Protein AF-A0A0D2GQN6-F1 (afdb_monomer)

Radius of gyration: 30.32 Å; Cα contacts (8 Å, |Δi|>4): 98; chains: 1; bounding box: 57×107×71 Å

Structure (mmCIF, N/CA/C/O backbone):
data_AF-A0A0D2GQN6-F1
#
_entry.id   AF-A0A0D2GQN6-F1
#
loop_
_atom_site.group_PDB
_atom_site.id
_atom_site.type_symbol
_atom_site.label_atom_id
_atom_site.label_alt_id
_atom_site.label_comp_id
_atom_site.label_asym_id
_atom_site.label_entity_id
_atom_site.label_seq_id
_atom_site.pdbx_PDB_ins_code
_atom_site.Cartn_x
_atom_site.Cartn_y
_atom_site.Cartn_z
_atom_site.occupancy
_atom_site.B_iso_or_equiv
_atom_site.auth_seq_id
_atom_site.auth_comp_id
_atom_site.auth_asym_id
_atom_site.auth_atom_id
_atom_site.pdbx_PDB_model_num
ATOM 1 N N . MET A 1 1 ? 5.259 60.764 20.064 1.00 49.88 1 MET A N 1
ATOM 2 C CA . MET A 1 1 ? 5.603 60.446 18.661 1.00 49.88 1 MET A CA 1
ATOM 3 C C . MET A 1 1 ? 4.742 59.267 18.244 1.00 49.88 1 MET A C 1
ATOM 5 O O . MET A 1 1 ? 4.918 58.195 18.803 1.00 49.88 1 MET A O 1
ATOM 9 N N . ALA A 1 2 ? 3.743 59.488 17.388 1.00 44.03 2 ALA A N 1
ATOM 10 C CA . ALA A 1 2 ? 2.860 58.433 16.889 1.00 44.03 2 ALA A CA 1
ATOM 11 C C . ALA A 1 2 ? 3.443 57.873 15.585 1.00 44.03 2 ALA A C 1
ATOM 13 O O . ALA A 1 2 ? 3.840 58.647 14.716 1.00 44.03 2 ALA A O 1
ATOM 14 N N . ILE A 1 3 ? 3.536 56.549 15.473 1.00 51.31 3 ILE A N 1
ATOM 15 C CA . ILE A 1 3 ? 4.090 55.861 14.305 1.00 51.31 3 ILE A CA 1
ATOM 16 C C . ILE A 1 3 ? 2.899 55.400 13.459 1.00 51.31 3 ILE A C 1
ATOM 18 O O . ILE A 1 3 ? 2.151 54.517 13.871 1.00 51.31 3 ILE A O 1
ATOM 22 N N . THR A 1 4 ? 2.696 56.031 12.304 1.00 55.28 4 THR A N 1
ATOM 23 C CA . THR A 1 4 ? 1.729 55.587 11.290 1.00 55.28 4 THR A CA 1
ATOM 24 C C . THR A 1 4 ? 2.338 54.410 10.531 1.00 55.28 4 THR A C 1
ATOM 26 O O . THR A 1 4 ? 3.401 54.551 9.931 1.00 55.28 4 THR A O 1
ATOM 29 N N . LEU A 1 5 ? 1.680 53.249 10.559 1.00 51.50 5 LEU A N 1
ATOM 30 C CA . LEU A 1 5 ? 2.021 52.103 9.713 1.00 51.50 5 LEU A CA 1
ATOM 31 C C . LEU A 1 5 ? 1.107 52.114 8.484 1.00 51.50 5 LEU A C 1
ATOM 33 O O . LEU A 1 5 ? -0.099 51.913 8.597 1.00 51.50 5 LEU A O 1
ATOM 37 N N . GLN A 1 6 ? 1.694 52.367 7.316 1.00 64.94 6 GLN A N 1
ATOM 38 C CA . GLN A 1 6 ? 1.020 52.297 6.021 1.00 64.94 6 GLN A CA 1
ATOM 39 C C . GLN A 1 6 ? 0.976 50.835 5.553 1.00 64.94 6 GLN A C 1
ATOM 41 O O . GLN A 1 6 ? 2.023 50.246 5.286 1.00 64.94 6 GLN A O 1
ATOM 46 N N . LEU A 1 7 ? -0.221 50.248 5.445 1.00 62.22 7 LEU A N 1
ATOM 47 C CA . LEU A 1 7 ? -0.409 48.933 4.821 1.00 62.22 7 LEU A CA 1
ATOM 48 C C . LEU A 1 7 ? -0.302 49.026 3.282 1.00 62.22 7 LEU A C 1
ATOM 50 O O . LEU A 1 7 ? -0.803 49.991 2.697 1.00 62.22 7 LEU A O 1
ATOM 54 N N . PRO A 1 8 ? 0.283 48.018 2.608 1.00 54.22 8 PRO A N 1
ATOM 55 C CA . PRO A 1 8 ? 0.312 47.937 1.150 1.00 54.22 8 PRO A CA 1
ATOM 56 C C . PRO A 1 8 ? -1.083 47.617 0.585 1.00 54.22 8 PRO A C 1
ATOM 58 O O . PRO A 1 8 ? -1.777 46.732 1.080 1.00 54.22 8 PRO A O 1
ATOM 61 N N . GLN A 1 9 ? -1.491 48.336 -0.463 1.00 49.88 9 GLN A N 1
ATOM 62 C CA . GLN A 1 9 ? -2.724 48.066 -1.210 1.00 49.88 9 GLN A CA 1
ATOM 63 C C . GLN A 1 9 ? -2.452 46.989 -2.268 1.00 49.88 9 GLN A C 1
ATOM 65 O O . GLN A 1 9 ? -1.596 47.163 -3.134 1.00 49.88 9 GLN A O 1
ATOM 70 N N . LEU A 1 10 ? -3.181 45.878 -2.183 1.00 42.03 10 LEU A N 1
ATOM 71 C CA . LEU A 1 10 ? -3.151 44.767 -3.130 1.00 42.03 10 LEU A CA 1
ATOM 72 C C . LEU A 1 10 ? -4.269 45.019 -4.151 1.00 42.03 10 LEU A C 1
ATOM 74 O O . LEU A 1 10 ? -5.442 45.014 -3.785 1.00 42.03 10 LEU A O 1
ATOM 78 N N . GLN A 1 11 ? -3.923 45.314 -5.407 1.00 46.91 11 GLN A N 1
ATOM 79 C CA . GLN A 1 11 ? -4.924 45.478 -6.463 1.00 46.91 11 GLN A CA 1
ATOM 80 C C . GLN A 1 11 ? -5.403 44.103 -6.935 1.00 46.91 11 GLN A C 1
ATOM 82 O O . GLN A 1 11 ? -4.620 43.320 -7.470 1.00 46.91 11 GLN A O 1
ATOM 87 N N . VAL A 1 12 ? -6.690 43.825 -6.732 1.00 48.19 12 VAL A N 1
ATOM 88 C CA . VAL A 1 12 ? -7.408 42.706 -7.350 1.00 48.19 12 VAL A CA 1
ATOM 89 C C . VAL A 1 12 ? -8.120 43.263 -8.580 1.00 48.19 12 VAL A C 1
ATOM 91 O O . VAL A 1 12 ? -8.972 44.138 -8.459 1.00 48.19 12 VAL A O 1
ATOM 94 N N . GLU A 1 13 ? -7.726 42.794 -9.761 1.00 41.91 13 GLU A N 1
ATOM 95 C CA . GLU A 1 13 ? -8.410 43.072 -11.027 1.00 41.91 13 GLU A CA 1
ATOM 96 C C . GLU A 1 13 ? -9.552 42.057 -11.161 1.00 41.91 13 GLU A C 1
ATOM 98 O O . GLU A 1 13 ? -9.336 40.872 -11.423 1.00 41.91 13 GLU A O 1
ATOM 103 N N . GLU A 1 14 ? -10.770 42.513 -10.887 1.00 44.94 14 GLU A N 1
ATOM 104 C CA . GLU A 1 14 ? -11.998 41.743 -11.052 1.00 44.94 14 GLU A CA 1
ATOM 105 C C . GLU A 1 14 ? -12.537 41.986 -12.468 1.00 44.94 14 GLU A C 1
ATOM 107 O O . GLU A 1 14 ? -13.361 42.866 -12.704 1.00 44.94 14 GLU A O 1
ATOM 112 N N . SER A 1 15 ? -12.056 41.208 -13.437 1.00 38.88 15 SER A N 1
ATOM 113 C CA . SER A 1 15 ? -12.621 41.209 -14.788 1.00 38.88 15 SER A CA 1
ATOM 114 C C . SER A 1 15 ? -13.770 40.197 -14.880 1.00 38.88 15 SER A C 1
ATOM 116 O O . SER A 1 15 ? -13.608 39.059 -15.318 1.00 38.88 15 SER A O 1
ATOM 118 N N . LEU A 1 16 ? -14.962 40.634 -14.464 1.00 42.03 16 LEU A N 1
ATOM 119 C CA . LEU A 1 16 ? -16.242 40.055 -14.878 1.00 42.03 16 LEU A CA 1
ATOM 120 C C . LEU A 1 16 ? -16.554 40.528 -16.306 1.00 42.03 16 LEU A C 1
ATOM 122 O O . LEU A 1 16 ? -16.789 41.713 -16.533 1.00 42.03 16 LEU A O 1
ATOM 126 N N . HIS A 1 17 ? -16.604 39.607 -17.267 1.00 38.50 17 HIS A N 1
ATOM 127 C CA . HIS A 1 17 ? -17.314 39.806 -18.535 1.00 38.50 17 HIS A CA 1
ATOM 128 C C . HIS A 1 17 ? -18.122 38.546 -18.843 1.00 38.50 17 HIS A C 1
ATOM 130 O O . HIS A 1 17 ? -17.605 37.546 -19.337 1.00 38.50 17 HIS A O 1
ATOM 136 N N . GLY A 1 18 ? -19.406 38.596 -18.491 1.00 37.00 18 GLY A N 1
ATOM 137 C CA . GLY A 1 18 ? -20.405 37.629 -18.921 1.00 37.00 18 GLY A CA 1
ATOM 138 C C . GLY A 1 18 ? -21.111 38.108 -20.186 1.00 37.00 18 GLY A C 1
ATOM 139 O O . GLY A 1 18 ? -21.523 39.260 -20.239 1.00 37.00 18 GLY A O 1
ATOM 140 N N . GLN A 1 19 ? -21.241 37.205 -21.162 1.00 36.50 19 GLN A N 1
ATOM 141 C CA . GLN A 1 19 ? -22.192 37.137 -22.292 1.00 36.50 19 GLN A CA 1
ATOM 142 C C . GLN A 1 19 ? -21.569 36.122 -23.279 1.00 36.50 19 GLN A C 1
ATOM 144 O O . GLN A 1 19 ? -20.386 36.212 -23.563 1.00 36.50 19 GLN A O 1
ATOM 149 N N . GLN A 1 20 ? -22.215 35.092 -23.820 1.00 35.59 20 GLN A N 1
ATOM 150 C CA . GLN A 1 20 ? -23.621 34.882 -24.131 1.00 35.59 20 GLN A CA 1
ATOM 151 C C . GLN A 1 20 ? -23.794 33.400 -24.518 1.00 35.59 20 GLN A C 1
ATOM 153 O O . GLN A 1 20 ? -22.902 32.806 -25.123 1.00 35.59 20 GLN A O 1
ATOM 158 N N . ALA A 1 21 ? -24.920 32.796 -24.143 1.00 48.34 21 ALA A N 1
ATOM 159 C CA . ALA A 1 21 ? -25.311 31.467 -24.599 1.00 48.34 21 ALA A CA 1
ATOM 160 C C . ALA A 1 21 ? -25.621 31.495 -26.101 1.00 48.34 21 ALA A C 1
ATOM 162 O O . ALA A 1 21 ? -26.396 32.352 -26.508 1.00 48.34 21 ALA A O 1
ATOM 163 N N . ASP A 1 22 ? -25.085 30.552 -26.884 1.00 40.12 22 ASP A N 1
ATOM 164 C CA . ASP A 1 22 ? -25.670 30.156 -28.169 1.00 40.12 22 ASP A CA 1
ATOM 165 C C . ASP A 1 22 ? -25.225 28.749 -28.610 1.00 40.12 22 ASP A C 1
ATOM 167 O O . ASP A 1 22 ? -24.164 28.240 -28.252 1.00 40.12 22 ASP A O 1
ATOM 171 N N . ALA A 1 23 ? -26.130 28.103 -29.336 1.00 40.03 23 ALA A N 1
ATOM 172 C CA . ALA A 1 23 ? -26.256 26.672 -29.574 1.00 40.03 23 ALA A CA 1
ATOM 173 C C . ALA A 1 23 ? -25.059 25.952 -30.234 1.00 40.03 23 ALA A C 1
ATOM 175 O O . ALA A 1 23 ? -24.414 26.442 -31.159 1.00 40.03 23 ALA A O 1
ATOM 176 N N . ILE A 1 24 ? -24.895 24.680 -29.855 1.00 47.56 24 ILE A N 1
ATOM 177 C CA . ILE A 1 24 ? -24.225 23.620 -30.627 1.00 47.56 24 ILE A CA 1
ATOM 178 C C . ILE A 1 24 ? -24.854 23.525 -32.027 1.00 47.56 24 ILE A C 1
ATOM 180 O O . ILE A 1 24 ? -25.857 22.845 -32.226 1.00 47.56 24 ILE A O 1
ATOM 184 N N . THR A 1 25 ? -24.259 24.200 -33.011 1.00 38.38 25 THR A N 1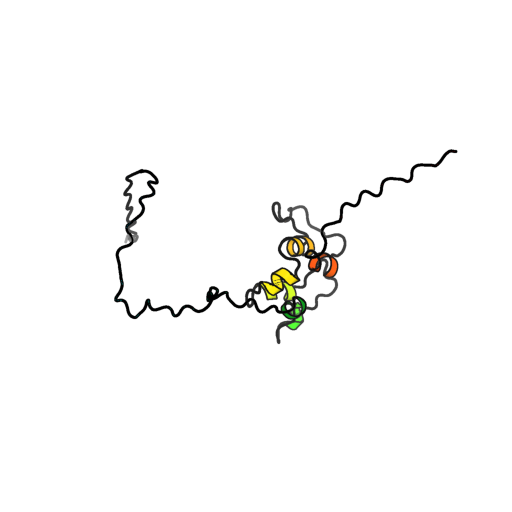
ATOM 185 C CA . THR A 1 25 ? -24.568 24.004 -34.434 1.00 38.38 25 THR A CA 1
ATOM 186 C C . THR A 1 25 ? -23.349 23.411 -35.129 1.00 38.38 25 THR A C 1
ATOM 188 O O . THR A 1 25 ? -22.356 24.094 -35.382 1.00 38.38 25 THR A O 1
ATOM 191 N N . LEU A 1 26 ? -23.427 22.119 -35.453 1.00 47.25 26 LEU A N 1
ATOM 192 C CA . LEU A 1 26 ? -22.472 21.429 -36.317 1.00 47.25 26 LEU A CA 1
ATOM 193 C C . LEU A 1 26 ? -22.568 22.004 -37.736 1.00 47.25 26 LEU A C 1
ATOM 195 O O . LEU A 1 26 ? -23.454 21.639 -38.504 1.00 47.25 26 LEU A O 1
ATOM 199 N N . SER A 1 27 ? -21.642 22.893 -38.095 1.00 42.25 27 SER A N 1
ATOM 200 C CA . SER A 1 27 ? -21.441 23.314 -39.485 1.00 42.25 27 SER A CA 1
ATOM 201 C C . SER A 1 27 ? -20.232 22.575 -40.071 1.00 42.25 27 SER A C 1
ATOM 203 O O . SER A 1 27 ? -19.143 22.660 -39.496 1.00 42.25 27 SER A O 1
ATOM 205 N N . PRO A 1 28 ? -20.359 21.871 -41.212 1.00 49.56 28 PRO A N 1
ATOM 206 C CA . PRO A 1 28 ? -19.225 21.221 -41.852 1.00 49.56 28 PRO A CA 1
ATOM 207 C C . PRO A 1 28 ? -18.389 22.290 -42.564 1.00 49.56 28 PRO A C 1
ATOM 209 O O . PRO A 1 28 ? -18.766 22.792 -43.624 1.00 49.56 28 PRO A O 1
ATOM 212 N N . ARG A 1 29 ? -17.242 22.677 -41.992 1.00 40.28 29 ARG A N 1
ATOM 213 C CA . ARG A 1 29 ? -16.328 23.602 -42.672 1.00 40.28 29 ARG A CA 1
ATOM 214 C C . ARG A 1 29 ? -15.582 22.871 -43.789 1.00 40.28 29 ARG A C 1
ATOM 216 O O . ARG A 1 29 ? -14.745 22.009 -43.547 1.00 40.28 29 ARG A O 1
ATOM 223 N N . SER A 1 30 ? -15.961 23.254 -45.005 1.00 43.84 30 SER A N 1
ATOM 224 C CA . SER A 1 30 ? -15.302 23.123 -46.308 1.00 43.84 30 SER A CA 1
ATOM 225 C C . SER A 1 30 ? -13.885 22.533 -46.313 1.00 43.84 30 SER A C 1
ATOM 227 O O . SER A 1 30 ? -12.945 23.122 -45.774 1.00 43.84 30 SER A O 1
ATOM 229 N N . ARG A 1 31 ? -13.718 21.417 -47.037 1.00 54.62 31 ARG A N 1
ATOM 230 C CA . ARG A 1 31 ? -12.414 20.918 -47.492 1.00 54.62 31 ARG A CA 1
ATOM 231 C C . ARG A 1 31 ? -11.891 21.865 -48.573 1.00 54.62 31 ARG A C 1
ATOM 233 O O . ARG A 1 31 ? -12.201 21.684 -49.746 1.00 54.62 31 ARG A O 1
ATOM 240 N N . ASN A 1 32 ? -11.097 22.861 -48.193 1.00 46.88 32 ASN A N 1
ATOM 241 C CA . ASN A 1 32 ? -10.330 23.635 -49.164 1.00 46.88 32 ASN A CA 1
ATOM 242 C C . ASN A 1 32 ? -8.911 23.074 -49.289 1.00 46.88 32 ASN A C 1
ATOM 244 O O . ASN A 1 32 ? -8.156 22.990 -48.325 1.00 46.88 32 ASN A O 1
ATOM 248 N N . SER A 1 33 ? -8.618 22.682 -50.526 1.00 52.34 33 SER A N 1
ATOM 249 C CA . SER A 1 33 ? -7.346 22.246 -51.092 1.00 52.34 33 SER A CA 1
ATOM 250 C C . SER A 1 33 ? -6.119 22.957 -50.505 1.00 52.34 33 SER A C 1
ATOM 252 O O . SER A 1 33 ? -5.979 24.173 -50.611 1.00 52.34 33 SER A O 1
ATOM 254 N N . SER A 1 34 ? -5.197 22.174 -49.945 1.00 52.19 34 SER A N 1
ATOM 255 C CA . SER A 1 34 ? -3.792 22.546 -49.750 1.00 52.19 34 SER A CA 1
ATOM 256 C C . SER A 1 34 ? -2.935 21.505 -50.457 1.00 52.19 34 SER A C 1
ATOM 258 O O . SER A 1 34 ? -2.360 20.620 -49.834 1.00 52.19 34 SER A O 1
ATOM 260 N N . ALA A 1 35 ? -2.897 21.581 -51.787 1.00 56.91 35 ALA A N 1
ATOM 261 C CA . ALA A 1 35 ? -2.121 20.661 -52.616 1.00 56.91 35 ALA A CA 1
ATOM 262 C C . ALA A 1 35 ? -0.605 20.953 -52.625 1.00 56.91 35 ALA A C 1
ATOM 264 O O . ALA A 1 35 ? 0.136 20.205 -53.246 1.00 56.91 35 ALA A O 1
ATOM 265 N N . ASN A 1 36 ? -0.125 22.004 -51.943 1.00 57.00 36 ASN A N 1
ATOM 266 C CA . ASN A 1 36 ? 1.256 22.486 -52.103 1.00 57.00 36 ASN A CA 1
ATOM 267 C C . ASN A 1 36 ? 2.031 22.670 -50.783 1.00 57.00 36 ASN A C 1
ATOM 269 O O . ASN A 1 36 ? 2.989 23.438 -50.742 1.00 57.00 36 ASN A O 1
ATOM 273 N N . ASN A 1 37 ? 1.655 21.975 -49.703 1.00 58.50 37 ASN A N 1
ATOM 274 C CA . ASN A 1 37 ? 2.434 22.005 -48.460 1.00 58.50 37 ASN A CA 1
ATOM 275 C C . ASN A 1 37 ? 3.450 20.847 -48.454 1.00 58.50 37 ASN A C 1
ATOM 277 O O . ASN A 1 37 ? 3.032 19.695 -48.310 1.00 58.50 37 ASN A O 1
ATOM 281 N N . PRO A 1 38 ? 4.772 21.107 -48.533 1.00 60.84 38 PRO A N 1
ATOM 282 C CA . PRO A 1 38 ? 5.790 20.050 -48.573 1.00 60.84 38 PRO A CA 1
ATOM 283 C C . PRO A 1 38 ? 5.888 19.246 -47.263 1.00 60.84 38 PRO A C 1
ATOM 285 O O . PRO A 1 38 ? 6.521 18.199 -47.235 1.00 60.84 38 PRO A O 1
ATOM 288 N N . PHE A 1 39 ? 5.231 19.704 -46.192 1.00 57.16 39 PHE A N 1
ATOM 289 C CA . PHE A 1 39 ? 5.147 19.014 -44.902 1.00 57.16 39 PHE A CA 1
ATOM 290 C C . PHE A 1 39 ? 3.989 18.009 -44.785 1.00 57.16 39 PHE A C 1
ATOM 292 O O . PHE A 1 39 ? 3.936 17.273 -43.805 1.00 57.16 39 PHE A O 1
ATOM 299 N N . LEU A 1 40 ? 3.058 17.966 -45.745 1.00 53.84 40 LEU A N 1
ATOM 300 C CA . LEU A 1 40 ? 1.882 17.080 -45.689 1.00 53.84 40 LEU A CA 1
ATOM 301 C C . LEU A 1 40 ? 1.959 15.892 -46.652 1.00 53.84 40 LEU A C 1
ATOM 303 O O . LEU A 1 40 ? 1.000 15.128 -46.755 1.00 53.84 40 LEU A O 1
ATOM 307 N N . ASN A 1 41 ? 3.089 15.700 -47.337 1.00 52.06 41 ASN A N 1
ATOM 308 C CA . ASN A 1 41 ? 3.291 14.522 -48.171 1.00 52.06 41 ASN A CA 1
ATOM 309 C C . ASN A 1 41 ? 3.677 13.332 -47.282 1.00 52.06 41 ASN A C 1
ATOM 311 O O . ASN A 1 41 ? 4.844 12.978 -47.141 1.00 52.06 41 ASN A O 1
ATOM 315 N N . ILE A 1 42 ? 2.673 12.756 -46.624 1.00 56.75 42 ILE A N 1
ATOM 316 C CA . ILE A 1 42 ? 2.812 11.540 -45.826 1.00 56.75 42 ILE A CA 1
ATOM 317 C C . ILE A 1 42 ? 2.890 10.371 -46.823 1.00 56.75 42 ILE A C 1
ATOM 319 O O . ILE A 1 42 ? 1.900 10.118 -47.516 1.00 56.75 42 ILE A O 1
ATOM 323 N N . PRO A 1 43 ? 4.029 9.663 -46.962 1.00 49.72 43 PRO A N 1
ATOM 324 C CA . PRO A 1 43 ? 4.055 8.432 -47.742 1.00 49.72 43 PRO A CA 1
ATOM 325 C C . PRO A 1 43 ? 3.081 7.442 -47.098 1.00 49.72 43 PRO A C 1
ATOM 327 O O . PRO A 1 43 ? 3.055 7.310 -45.877 1.00 49.72 43 PRO A O 1
ATOM 330 N N . SER A 1 44 ? 2.253 6.777 -47.905 1.00 50.66 44 SER A N 1
ATOM 331 C CA . SER A 1 44 ? 1.291 5.775 -47.438 1.00 50.66 44 SER A CA 1
ATOM 332 C C . SER A 1 44 ? 2.019 4.553 -46.869 1.00 50.66 44 SER A C 1
ATOM 334 O O . SER A 1 44 ? 2.197 3.544 -47.544 1.00 50.66 44 SER A O 1
ATOM 336 N N . THR A 1 45 ? 2.468 4.658 -45.624 1.00 58.81 45 THR A N 1
ATOM 337 C CA . THR A 1 45 ? 2.865 3.540 -44.775 1.00 58.81 45 THR A CA 1
ATOM 338 C C . THR A 1 45 ? 1.678 3.181 -43.876 1.00 58.81 45 THR A C 1
ATOM 340 O O . THR A 1 45 ? 0.905 4.067 -43.497 1.00 58.81 45 THR A O 1
ATOM 343 N N . PRO A 1 46 ? 1.452 1.888 -43.572 1.00 51.06 46 PRO A N 1
ATOM 344 C CA . PRO A 1 46 ? 0.362 1.486 -42.692 1.00 51.06 46 PRO A CA 1
ATOM 345 C C . PRO A 1 46 ? 0.531 2.192 -41.344 1.00 51.06 46 PRO A C 1
ATOM 347 O O . PRO A 1 46 ? 1.631 2.217 -40.801 1.00 51.06 46 PRO A O 1
ATOM 350 N N . ALA A 1 47 ? -0.560 2.811 -40.885 1.00 52.97 47 ALA A N 1
ATOM 351 C CA . ALA A 1 47 ? -0.701 3.636 -39.689 1.00 52.97 47 ALA A CA 1
ATOM 352 C C . ALA A 1 47 ? 0.456 3.512 -38.683 1.00 52.97 47 ALA A C 1
ATOM 354 O O . ALA A 1 47 ? 0.558 2.532 -37.944 1.00 52.97 47 ALA A O 1
ATOM 355 N N . LEU A 1 48 ? 1.289 4.556 -38.616 1.00 51.97 48 LEU A N 1
ATOM 356 C CA . LEU A 1 48 ? 2.095 4.817 -37.434 1.00 51.97 48 LEU A CA 1
ATOM 357 C C . LEU A 1 48 ? 1.105 5.040 -36.287 1.00 51.97 48 LEU A C 1
ATOM 359 O O . LEU A 1 48 ? 0.446 6.078 -36.197 1.00 51.97 48 LEU A O 1
ATOM 363 N N . SER A 1 49 ? 0.958 4.011 -35.457 1.00 53.38 49 SER A N 1
ATOM 364 C CA . SER A 1 49 ? 0.403 4.137 -34.121 1.00 53.38 49 SER A CA 1
ATOM 365 C C . SER A 1 49 ? 1.060 5.343 -33.455 1.00 53.38 49 SER A C 1
ATOM 367 O O . SER A 1 49 ? 2.264 5.556 -33.606 1.00 53.38 49 SER A O 1
ATOM 369 N N . SER A 1 50 ? 0.241 6.128 -32.756 1.00 54.34 50 SER A N 1
ATOM 370 C CA . SER A 1 50 ? 0.635 7.143 -31.779 1.00 54.34 50 SER A CA 1
ATOM 371 C C . SER A 1 50 ? 1.979 6.813 -31.125 1.00 54.34 50 SER A C 1
ATOM 373 O O . SER A 1 50 ? 2.255 5.636 -30.879 1.00 54.34 50 SER A O 1
ATOM 375 N N . SER A 1 51 ? 2.769 7.833 -30.777 1.00 55.09 51 SER A N 1
ATOM 376 C CA . SER A 1 51 ? 3.826 7.735 -29.765 1.00 55.09 51 SER A CA 1
ATOM 377 C C . SER A 1 51 ? 3.204 7.309 -28.428 1.00 55.09 51 SER A C 1
ATOM 379 O O . SER A 1 51 ? 3.093 8.087 -27.484 1.00 55.09 51 SER A O 1
ATOM 381 N N . ALA A 1 52 ? 2.731 6.070 -28.364 1.00 54.91 52 ALA A N 1
ATOM 382 C CA . ALA A 1 52 ? 2.408 5.375 -27.155 1.00 54.91 52 ALA A CA 1
ATOM 383 C C . ALA A 1 52 ? 3.739 5.300 -26.426 1.00 54.91 52 ALA A C 1
ATOM 385 O O . ALA A 1 52 ? 4.711 4.750 -26.947 1.00 54.91 52 ALA A O 1
ATOM 386 N N . SER A 1 53 ? 3.796 5.926 -25.253 1.00 54.03 53 SER A N 1
ATOM 387 C CA . SER A 1 53 ? 4.812 5.599 -24.266 1.00 54.03 53 SER A CA 1
ATOM 388 C C . SER A 1 53 ? 4.909 4.076 -24.263 1.00 54.03 53 SER A C 1
ATOM 390 O O . SER A 1 53 ? 3.892 3.414 -24.050 1.00 54.03 53 SER A O 1
ATOM 392 N N . SER A 1 54 ? 6.059 3.523 -24.655 1.00 54.06 54 SER A N 1
ATOM 393 C CA . SER A 1 54 ? 6.257 2.082 -24.655 1.00 54.06 54 SER A CA 1
ATOM 394 C C . SER A 1 54 ? 6.097 1.653 -23.207 1.00 54.06 54 SER A C 1
ATOM 396 O O . SER A 1 54 ? 7.013 1.834 -22.402 1.00 54.06 54 SER A O 1
ATOM 398 N N . VAL A 1 55 ? 4.909 1.168 -22.854 1.00 57.81 55 VAL A N 1
ATOM 399 C CA . VAL A 1 55 ? 4.706 0.398 -21.641 1.00 57.81 55 VAL A CA 1
ATOM 400 C C . VAL A 1 55 ? 5.576 -0.820 -21.871 1.00 57.81 55 VAL A C 1
ATOM 402 O O . VAL A 1 55 ? 5.194 -1.746 -22.575 1.00 57.81 55 VAL A O 1
ATOM 405 N N . VAL A 1 56 ? 6.820 -0.745 -21.403 1.00 59.25 56 VAL A N 1
ATOM 406 C CA . VAL A 1 56 ? 7.685 -1.909 -21.359 1.00 59.25 56 VAL A CA 1
ATOM 407 C C . VAL A 1 56 ? 6.918 -2.886 -20.480 1.00 59.25 56 VAL A C 1
ATOM 409 O O . VAL A 1 56 ? 6.587 -2.554 -19.334 1.00 59.25 56 VAL A O 1
ATOM 412 N N . GLU A 1 57 ? 6.540 -4.025 -21.056 1.00 61.78 57 GLU A N 1
ATOM 413 C CA . GLU A 1 57 ? 5.985 -5.173 -20.344 1.00 61.78 57 GLU A CA 1
ATOM 414 C C . GLU A 1 57 ? 7.090 -5.711 -19.430 1.00 61.78 57 GLU A C 1
ATOM 416 O O . GLU A 1 57 ? 7.804 -6.659 -19.740 1.00 61.78 57 GLU A O 1
ATOM 421 N N . ILE A 1 58 ? 7.329 -4.990 -18.341 1.00 63.06 58 ILE A N 1
ATOM 422 C CA . ILE A 1 58 ? 8.196 -5.407 -17.254 1.00 63.06 58 ILE A CA 1
ATOM 423 C C . ILE A 1 58 ? 7.336 -6.318 -16.397 1.00 63.06 58 ILE A C 1
ATOM 425 O O . ILE A 1 58 ? 6.231 -5.935 -16.011 1.00 63.06 58 ILE A O 1
ATOM 429 N N . ASP A 1 59 ? 7.852 -7.513 -16.125 1.00 75.31 59 ASP A N 1
ATOM 430 C CA . ASP A 1 59 ? 7.239 -8.462 -15.205 1.00 75.31 59 ASP A CA 1
ATOM 431 C C . ASP A 1 59 ? 6.879 -7.735 -13.890 1.00 75.31 59 ASP A C 1
ATOM 433 O O . ASP A 1 59 ? 7.740 -7.044 -13.329 1.00 75.31 59 ASP A O 1
ATOM 437 N N . PRO A 1 60 ? 5.636 -7.831 -13.381 1.00 69.31 60 PRO A N 1
ATOM 438 C CA . PRO A 1 60 ? 5.256 -7.231 -12.102 1.00 69.31 60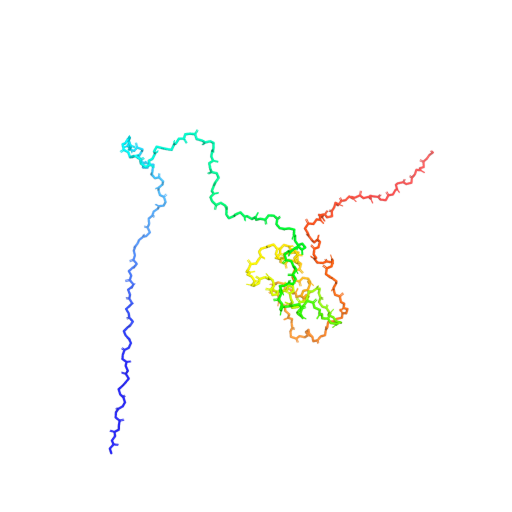 PRO A CA 1
ATOM 439 C C . PRO A 1 60 ? 6.229 -7.572 -10.961 1.00 69.31 60 PRO A C 1
ATOM 441 O O . PRO A 1 60 ? 6.452 -6.737 -10.080 1.00 69.31 60 PRO A O 1
ATOM 444 N N . ALA A 1 61 ? 6.872 -8.746 -11.000 1.00 76.06 61 ALA A N 1
ATOM 445 C CA . ALA A 1 61 ? 7.893 -9.127 -10.026 1.00 76.06 61 ALA A CA 1
ATOM 446 C C . ALA A 1 61 ? 9.166 -8.260 -10.108 1.00 76.06 61 ALA A C 1
ATOM 448 O O . ALA A 1 61 ? 9.754 -7.921 -9.080 1.00 76.06 61 ALA A O 1
ATOM 449 N N . GLU A 1 62 ? 9.577 -7.846 -11.309 1.00 81.38 62 GLU A N 1
ATOM 450 C CA . GLU A 1 62 ? 10.708 -6.930 -11.514 1.00 81.38 62 GLU A CA 1
ATOM 451 C C . GLU A 1 62 ? 10.381 -5.515 -11.016 1.00 81.38 62 GLU A C 1
ATOM 453 O O . GLU A 1 62 ? 11.242 -4.826 -10.464 1.00 81.38 62 GLU A O 1
ATOM 458 N N . ALA A 1 63 ? 9.120 -5.090 -11.140 1.00 83.31 63 ALA A N 1
ATOM 459 C CA . ALA A 1 63 ? 8.681 -3.755 -10.739 1.00 83.31 63 ALA A CA 1
ATOM 460 C C . ALA A 1 63 ? 8.748 -3.507 -9.221 1.00 83.31 63 ALA A C 1
ATOM 462 O O . ALA A 1 63 ? 8.857 -2.354 -8.795 1.00 83.31 63 ALA A O 1
ATOM 463 N N . LEU A 1 64 ? 8.705 -4.570 -8.414 1.00 86.88 64 LEU A N 1
ATOM 464 C CA . LEU A 1 64 ? 8.796 -4.508 -6.953 1.00 86.88 64 LEU A CA 1
ATOM 465 C C . LEU A 1 64 ? 10.195 -4.826 -6.415 1.00 86.88 64 LEU A C 1
ATOM 467 O O . LEU A 1 64 ? 10.371 -4.911 -5.200 1.00 86.88 64 LEU A O 1
ATOM 471 N N . ARG A 1 65 ? 11.207 -4.973 -7.280 1.00 88.12 65 ARG A N 1
ATOM 472 C CA . ARG A 1 65 ? 12.576 -5.216 -6.812 1.00 88.12 65 ARG A CA 1
ATOM 473 C C . ARG A 1 65 ? 13.115 -4.006 -6.035 1.00 88.12 65 ARG A C 1
ATOM 475 O O . ARG A 1 65 ? 12.904 -2.862 -6.467 1.00 88.12 65 ARG A O 1
ATOM 482 N N . PRO A 1 66 ? 13.827 -4.249 -4.917 1.00 87.62 66 PRO A N 1
ATOM 483 C CA . PRO A 1 66 ? 14.487 -3.193 -4.168 1.00 87.62 66 PRO A CA 1
ATOM 484 C C . PRO A 1 66 ? 15.483 -2.425 -5.028 1.00 87.62 66 PRO A C 1
ATOM 486 O O . PRO A 1 66 ? 16.281 -3.026 -5.747 1.00 87.62 66 PRO A O 1
ATOM 489 N N . ASP A 1 67 ? 15.466 -1.098 -4.918 1.00 84.94 67 ASP A N 1
ATOM 490 C CA . ASP A 1 67 ? 16.508 -0.272 -5.518 1.00 84.94 67 ASP A CA 1
ATOM 491 C C . ASP A 1 67 ? 17.753 -0.281 -4.618 1.00 84.94 67 ASP A C 1
ATOM 493 O O . ASP A 1 67 ? 17.612 -0.295 -3.384 1.00 84.94 67 ASP A O 1
ATOM 497 N N . PRO A 1 68 ? 18.970 -0.218 -5.187 1.00 85.62 68 PRO A N 1
ATOM 498 C CA . PRO A 1 68 ? 20.200 -0.145 -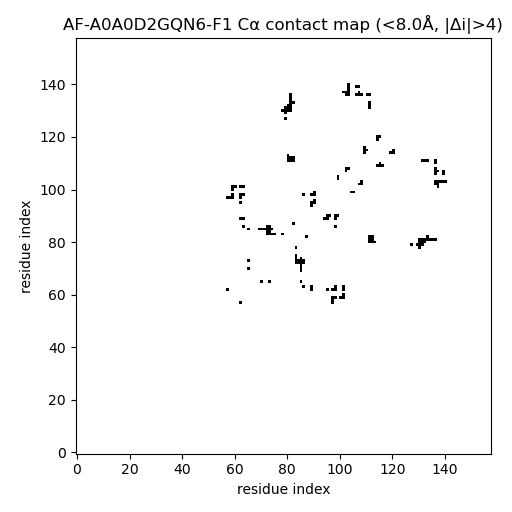4.407 1.00 85.62 68 PRO A CA 1
ATOM 499 C C . PRO A 1 68 ? 20.140 0.980 -3.363 1.00 85.62 68 PRO A C 1
ATOM 501 O O . PRO A 1 68 ? 19.866 2.133 -3.690 1.00 85.62 68 PRO A O 1
ATOM 504 N N . GLY A 1 69 ? 20.379 0.640 -2.094 1.00 84.69 69 GLY A N 1
ATOM 505 C CA . GLY A 1 69 ? 20.303 1.581 -0.970 1.00 84.69 69 GLY A CA 1
ATOM 506 C C . GLY A 1 69 ? 18.917 1.737 -0.327 1.00 84.69 69 GLY A C 1
ATOM 507 O O . GLY A 1 69 ? 18.811 2.405 0.699 1.00 84.69 69 GLY A O 1
ATOM 508 N N . THR A 1 70 ? 17.870 1.099 -0.863 1.00 85.00 70 THR A N 1
ATOM 509 C CA . THR A 1 70 ? 16.506 1.101 -0.280 1.00 85.00 70 THR A CA 1
ATOM 510 C C . THR A 1 70 ? 16.067 -0.253 0.286 1.00 85.00 70 THR A C 1
ATOM 512 O O . THR A 1 70 ? 14.959 -0.379 0.804 1.00 85.00 70 THR A O 1
ATOM 515 N N . GLU A 1 71 ? 16.943 -1.258 0.244 1.00 89.31 71 GLU A N 1
ATOM 516 C CA . GLU A 1 71 ? 16.685 -2.657 0.628 1.00 89.31 71 GLU A CA 1
ATOM 517 C C . GLU A 1 71 ? 16.131 -2.808 2.050 1.00 89.31 71 GLU A C 1
ATOM 519 O O . GLU A 1 71 ? 15.263 -3.644 2.294 1.00 89.31 71 GLU A O 1
ATOM 524 N N . ALA A 1 72 ? 16.557 -1.941 2.973 1.00 89.06 72 ALA A N 1
ATOM 525 C CA . ALA A 1 72 ? 16.065 -1.926 4.348 1.00 89.06 72 ALA A CA 1
ATOM 526 C C . ALA A 1 72 ? 14.537 -1.742 4.440 1.00 89.06 72 ALA A C 1
ATOM 528 O O . ALA A 1 72 ? 13.911 -2.253 5.361 1.00 89.06 72 ALA A O 1
ATOM 529 N N . GLY A 1 73 ? 13.920 -1.049 3.476 1.00 86.50 73 GLY A N 1
ATOM 530 C CA . GLY A 1 73 ? 12.473 -0.837 3.441 1.00 86.50 73 GLY A CA 1
ATOM 531 C C . GLY A 1 73 ? 11.667 -2.064 3.007 1.00 86.50 73 GLY A C 1
ATOM 532 O O . GLY A 1 73 ? 10.449 -2.068 3.179 1.00 86.50 73 GLY A O 1
ATOM 533 N N . PHE A 1 74 ? 12.311 -3.093 2.449 1.00 90.31 74 PHE A N 1
ATOM 534 C CA . PHE A 1 74 ? 11.649 -4.298 1.933 1.00 90.31 74 PHE A CA 1
ATOM 535 C C . PHE A 1 74 ? 11.565 -5.425 2.959 1.00 90.31 74 PHE A C 1
ATOM 537 O O . PHE A 1 74 ? 10.888 -6.421 2.715 1.00 90.31 74 PHE A O 1
ATOM 544 N N . HIS A 1 75 ? 12.210 -5.264 4.114 1.00 90.06 75 HIS A N 1
ATOM 545 C CA . HIS A 1 75 ? 12.158 -6.225 5.203 1.00 90.06 75 HIS A CA 1
ATOM 546 C C . HIS A 1 75 ? 11.567 -5.568 6.450 1.00 90.06 75 HIS A C 1
ATOM 548 O O . HIS A 1 75 ? 12.144 -4.642 7.013 1.00 90.06 75 HIS A O 1
ATOM 554 N N . VAL A 1 76 ? 10.401 -6.050 6.878 1.00 90.12 76 VAL A N 1
ATOM 555 C CA . VAL A 1 76 ? 9.747 -5.618 8.116 1.00 90.12 76 VAL A CA 1
ATOM 556 C C . VAL A 1 76 ? 9.324 -6.863 8.875 1.00 90.12 76 VAL A C 1
ATOM 558 O O . VAL A 1 76 ? 8.500 -7.639 8.389 1.00 90.12 76 VAL A O 1
ATOM 561 N N . GLU A 1 77 ? 9.889 -7.060 10.063 1.00 89.00 77 GLU A N 1
ATOM 562 C CA . GLU A 1 77 ? 9.495 -8.172 10.922 1.00 89.00 77 GLU A CA 1
ATOM 563 C C . GLU A 1 77 ? 8.088 -7.955 11.486 1.00 89.00 77 GLU A C 1
ATOM 565 O O . GLU A 1 77 ? 7.735 -6.855 11.907 1.00 89.00 77 GLU A O 1
ATOM 570 N N . ASN A 1 78 ? 7.293 -9.028 11.527 1.00 88.38 78 ASN A N 1
ATOM 571 C CA . ASN A 1 78 ? 5.944 -9.039 12.103 1.00 88.38 78 ASN A CA 1
ATOM 572 C C . ASN A 1 78 ? 4.995 -7.973 11.520 1.00 88.38 78 ASN A C 1
ATOM 574 O O . ASN A 1 78 ? 4.199 -7.377 12.245 1.00 88.38 78 ASN A O 1
ATOM 578 N N . ASN A 1 79 ? 5.062 -7.742 10.207 1.00 91.50 79 ASN A N 1
ATOM 579 C CA . ASN A 1 79 ? 4.184 -6.796 9.526 1.00 91.50 79 ASN A CA 1
ATOM 580 C C . ASN A 1 79 ? 2.714 -7.291 9.513 1.00 91.50 79 ASN A C 1
ATOM 582 O O . ASN A 1 79 ? 2.455 -8.383 9.005 1.00 91.50 79 ASN A O 1
ATOM 586 N N . PRO A 1 80 ? 1.739 -6.519 10.037 1.00 91.75 80 PRO A N 1
ATOM 587 C CA . PRO A 1 80 ? 0.315 -6.865 9.954 1.00 91.75 80 PRO A CA 1
ATOM 588 C C . PRO A 1 80 ? -0.309 -6.602 8.574 1.00 91.75 80 PRO A C 1
ATOM 590 O O . PRO A 1 80 ? -1.436 -7.043 8.316 1.00 91.75 80 PRO A O 1
ATOM 593 N N . PHE A 1 81 ? 0.401 -5.880 7.707 1.00 93.88 81 PHE A N 1
ATOM 594 C CA . PHE A 1 81 ? -0.019 -5.522 6.357 1.00 93.88 81 PHE A CA 1
ATOM 595 C C . PHE A 1 81 ? 0.611 -6.432 5.308 1.00 93.88 81 PHE A C 1
ATOM 597 O O . PHE A 1 81 ? 1.677 -7.013 5.513 1.00 93.88 81 PHE A O 1
ATOM 604 N N . ALA A 1 82 ? -0.015 -6.466 4.133 1.00 93.31 82 ALA A N 1
ATOM 605 C CA . ALA A 1 82 ? 0.489 -7.238 3.003 1.00 93.31 82 ALA A CA 1
ATOM 606 C C . ALA A 1 82 ? 1.750 -6.627 2.371 1.00 93.31 82 ALA A C 1
ATOM 608 O O . ALA A 1 82 ? 2.510 -7.322 1.699 1.00 93.31 82 ALA A O 1
ATOM 609 N N . PHE A 1 83 ? 1.980 -5.325 2.571 1.00 93.38 83 PHE A N 1
ATOM 610 C CA . P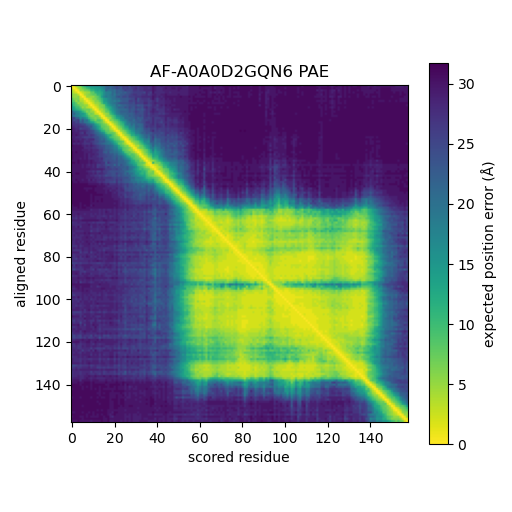HE A 1 83 ? 3.036 -4.569 1.900 1.00 93.38 83 PHE A CA 1
ATOM 611 C C . PHE A 1 83 ? 4.055 -4.012 2.881 1.00 93.38 83 PHE A C 1
ATOM 613 O O . PHE A 1 83 ? 3.718 -3.584 3.984 1.00 93.38 83 PHE A O 1
ATOM 620 N N . THR A 1 84 ? 5.310 -3.967 2.448 1.00 93.62 84 THR A N 1
ATOM 621 C CA . THR A 1 84 ? 6.389 -3.289 3.163 1.00 93.62 84 THR A CA 1
ATOM 622 C C . THR A 1 84 ? 6.480 -1.826 2.709 1.00 93.62 84 THR A C 1
ATOM 624 O O . THR A 1 84 ? 6.015 -1.488 1.614 1.00 93.62 84 THR A O 1
ATOM 627 N N . PRO A 1 85 ? 7.098 -0.931 3.503 1.00 92.44 85 PRO A N 1
ATOM 628 C CA . PRO A 1 85 ? 7.344 0.451 3.089 1.00 92.44 85 PRO A CA 1
ATOM 629 C C . PRO A 1 85 ? 8.086 0.552 1.748 1.00 92.44 85 PRO A C 1
ATOM 631 O O . PRO A 1 85 ? 7.795 1.436 0.945 1.00 92.44 85 PRO A O 1
ATOM 634 N N . GLY A 1 86 ? 9.001 -0.384 1.478 1.00 92.06 86 GLY A N 1
ATOM 635 C CA . GLY A 1 86 ? 9.726 -0.502 0.215 1.00 92.06 86 GLY A CA 1
ATOM 636 C C . GLY A 1 86 ? 8.798 -0.744 -0.974 1.00 92.06 86 GLY A C 1
ATOM 637 O O . GLY A 1 86 ? 8.887 -0.013 -1.959 1.00 92.06 86 GLY A O 1
ATOM 638 N N . HIS A 1 87 ? 7.849 -1.682 -0.855 1.00 91.38 87 HIS A N 1
ATOM 639 C CA . HIS A 1 87 ? 6.854 -1.950 -1.902 1.00 91.38 87 HIS A CA 1
ATOM 640 C C . HIS A 1 87 ? 6.032 -0.703 -2.256 1.00 91.38 87 HIS A C 1
ATOM 642 O O . HIS A 1 87 ? 5.816 -0.419 -3.433 1.00 91.38 87 HIS A O 1
ATOM 648 N N . LEU A 1 88 ? 5.619 0.083 -1.256 1.00 91.50 88 LEU A N 1
ATOM 649 C CA . LEU A 1 88 ? 4.855 1.314 -1.486 1.00 91.50 88 LEU A CA 1
ATOM 650 C C . LEU A 1 88 ? 5.726 2.448 -2.047 1.00 91.50 88 LEU A C 1
ATOM 652 O O . LEU A 1 88 ? 5.262 3.222 -2.882 1.00 91.50 88 LEU A O 1
ATOM 656 N N . ASN A 1 89 ? 7.001 2.533 -1.658 1.00 91.38 89 ASN A N 1
ATOM 657 C CA . ASN A 1 89 ? 7.932 3.529 -2.197 1.00 91.38 89 ASN A CA 1
ATOM 658 C C . ASN A 1 89 ? 8.144 3.371 -3.718 1.00 91.38 89 ASN A C 1
ATOM 660 O O . ASN A 1 89 ? 8.327 4.371 -4.420 1.00 91.38 89 ASN A O 1
ATOM 664 N N . LYS A 1 90 ? 8.022 2.145 -4.255 1.00 89.81 90 LYS A N 1
ATOM 665 C CA . LYS A 1 90 ? 8.069 1.880 -5.708 1.00 89.81 90 LYS A CA 1
ATOM 666 C C . LYS A 1 90 ? 6.930 2.538 -6.493 1.00 89.81 90 LYS A C 1
ATOM 668 O O . LYS A 1 90 ? 7.068 2.748 -7.695 1.00 89.81 90 LYS A O 1
ATOM 673 N N . LEU A 1 91 ? 5.824 2.909 -5.843 1.00 88.38 91 LEU A N 1
ATOM 674 C CA . LEU A 1 91 ? 4.751 3.675 -6.487 1.00 88.38 91 LEU A CA 1
ATOM 675 C C . LEU A 1 91 ? 5.124 5.141 -6.724 1.00 88.38 91 LEU A C 1
ATOM 677 O O . LEU A 1 91 ? 4.456 5.818 -7.506 1.00 88.38 91 LEU A O 1
ATOM 681 N N . LEU A 1 92 ? 6.153 5.646 -6.043 1.00 84.75 92 LEU A N 1
ATOM 682 C CA . LEU A 1 92 ? 6.496 7.066 -6.032 1.00 84.75 92 LEU A CA 1
ATOM 683 C C . LEU A 1 92 ? 7.814 7.356 -6.762 1.00 84.75 92 LEU A C 1
ATOM 685 O O . LEU A 1 92 ? 7.897 8.367 -7.461 1.00 84.75 92 LEU A O 1
ATOM 689 N N . ASN A 1 93 ? 8.810 6.469 -6.657 1.00 72.75 93 ASN A N 1
ATOM 690 C CA . ASN A 1 93 ? 10.191 6.760 -7.050 1.00 72.75 93 ASN A CA 1
ATOM 691 C C . ASN A 1 93 ? 10.798 5.710 -8.006 1.00 72.75 93 ASN A C 1
ATOM 693 O O . ASN A 1 93 ? 11.414 4.757 -7.534 1.00 72.75 93 ASN A O 1
ATOM 697 N N . PRO A 1 94 ? 10.717 5.904 -9.340 1.00 71.94 94 PRO A N 1
ATOM 698 C CA . PRO A 1 94 ? 9.781 6.773 -10.062 1.00 71.94 94 PRO A CA 1
ATOM 699 C C . PRO A 1 94 ? 8.350 6.216 -10.002 1.00 71.94 94 PRO A C 1
ATOM 701 O O . PRO A 1 94 ? 8.148 5.043 -9.705 1.00 71.94 94 PRO A O 1
ATOM 704 N N . LYS A 1 95 ? 7.343 7.037 -10.325 1.00 80.44 95 LYS A N 1
ATOM 705 C CA . LYS A 1 95 ? 5.943 6.586 -10.380 1.00 80.44 95 LYS A CA 1
ATOM 706 C C . LYS A 1 95 ? 5.785 5.436 -11.384 1.00 80.44 95 LYS A C 1
ATOM 708 O O . LYS A 1 95 ? 5.779 5.672 -12.590 1.00 80.44 95 LYS A O 1
ATOM 713 N N . SER A 1 96 ? 5.659 4.206 -10.883 1.00 82.75 96 SER A N 1
ATOM 714 C CA . SER A 1 96 ? 5.611 2.990 -11.695 1.00 82.75 96 SER A CA 1
ATOM 715 C C . SER A 1 96 ? 4.195 2.425 -11.761 1.00 82.75 96 SER A C 1
ATOM 717 O O . SER A 1 96 ? 3.668 1.904 -10.777 1.00 82.75 96 SER A O 1
ATOM 719 N N . LEU A 1 97 ? 3.588 2.488 -12.951 1.00 86.75 97 LEU A N 1
ATOM 720 C CA . LEU A 1 97 ? 2.318 1.804 -13.214 1.00 86.75 97 LEU A CA 1
ATOM 721 C C . LEU A 1 97 ? 2.461 0.285 -13.042 1.00 86.75 97 LEU A C 1
ATOM 723 O O . LEU A 1 97 ? 1.537 -0.365 -12.570 1.00 86.75 97 LEU A O 1
ATOM 727 N N . GLN A 1 98 ? 3.633 -0.270 -13.358 1.00 86.38 98 GLN A N 1
ATOM 728 C CA . GLN A 1 98 ? 3.890 -1.700 -13.198 1.00 86.38 98 GLN A CA 1
ATOM 729 C C . GLN A 1 98 ? 3.904 -2.112 -11.726 1.00 86.38 98 GLN A C 1
ATOM 731 O O . GLN A 1 98 ? 3.326 -3.134 -11.377 1.00 86.38 98 GLN A O 1
ATOM 736 N N . ALA A 1 99 ? 4.470 -1.281 -10.843 1.00 89.00 99 ALA A N 1
ATOM 737 C CA . ALA A 1 99 ? 4.394 -1.521 -9.404 1.00 89.00 99 ALA A CA 1
ATOM 738 C C . ALA A 1 99 ? 2.940 -1.458 -8.909 1.00 89.00 99 ALA A C 1
ATOM 740 O O . ALA A 1 99 ? 2.533 -2.278 -8.097 1.00 89.00 99 ALA A O 1
ATOM 741 N N . PHE A 1 100 ? 2.125 -0.541 -9.441 1.00 89.44 100 PHE A N 1
ATOM 742 C CA . PHE A 1 100 ? 0.698 -0.482 -9.110 1.00 89.44 100 PHE A CA 1
ATOM 743 C C . PHE A 1 100 ? -0.052 -1.756 -9.513 1.00 89.44 100 PHE A C 1
ATOM 745 O 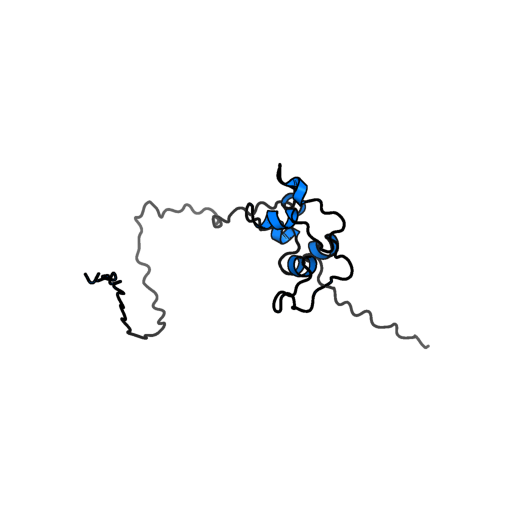O . PHE A 1 100 ? -0.826 -2.282 -8.715 1.00 89.44 100 PHE A O 1
ATOM 752 N N . VAL A 1 101 ? 0.203 -2.282 -10.714 1.00 89.19 101 VAL A N 1
ATOM 753 C CA . VAL A 1 101 ? -0.385 -3.553 -11.164 1.00 89.19 101 VAL A CA 1
ATOM 754 C C . VAL A 1 101 ? 0.117 -4.722 -10.309 1.00 89.19 101 VAL A C 1
ATOM 756 O O . VAL A 1 101 ? -0.692 -5.534 -9.872 1.00 89.19 101 VAL A O 1
ATOM 759 N N . ALA A 1 102 ? 1.413 -4.763 -9.990 1.00 89.31 102 ALA A N 1
ATOM 760 C CA . ALA A 1 102 ? 2.023 -5.803 -9.157 1.00 89.31 102 ALA A CA 1
ATOM 761 C C . ALA A 1 102 ? 1.470 -5.853 -7.719 1.00 89.31 102 ALA A C 1
ATOM 763 O O . ALA A 1 102 ? 1.443 -6.916 -7.106 1.00 89.31 102 ALA A O 1
ATOM 764 N N . LEU A 1 103 ? 1.002 -4.722 -7.180 1.00 90.88 103 LEU A N 1
ATOM 765 C CA . LEU A 1 103 ? 0.347 -4.647 -5.866 1.00 90.88 103 LEU A CA 1
ATOM 766 C C . LEU A 1 103 ? -1.148 -5.021 -5.907 1.00 90.88 103 LEU A C 1
ATOM 768 O O . LEU A 1 103 ? -1.844 -4.863 -4.905 1.00 90.88 103 LEU A O 1
ATOM 772 N N . GLY A 1 104 ? -1.659 -5.491 -7.050 1.00 90.00 104 GLY A N 1
ATOM 773 C CA . GLY A 1 104 ? -3.074 -5.827 -7.233 1.00 90.00 104 GLY A CA 1
ATOM 774 C C . GLY A 1 104 ? -3.968 -4.614 -7.510 1.00 90.00 104 GLY A C 1
ATOM 775 O O . GLY A 1 104 ? -5.183 -4.661 -7.290 1.00 90.00 104 GLY A O 1
ATOM 776 N N . GLY A 1 105 ? -3.385 -3.504 -7.973 1.00 91.12 105 GLY A N 1
ATOM 777 C CA . GLY A 1 105 ? -4.100 -2.264 -8.265 1.00 91.12 105 GLY A CA 1
ATOM 778 C C . GLY A 1 105 ? -4.746 -1.636 -7.029 1.00 91.12 105 GLY A C 1
ATOM 779 O O . GLY A 1 105 ? -4.327 -1.856 -5.895 1.00 91.12 105 GLY A O 1
ATOM 780 N N . LEU A 1 106 ? -5.801 -0.840 -7.234 1.00 92.25 106 LEU A N 1
ATOM 781 C CA . LEU A 1 106 ? -6.440 -0.099 -6.141 1.00 92.25 106 LEU A CA 1
ATOM 782 C C . LEU A 1 106 ? -7.040 -1.035 -5.083 1.00 92.25 106 LEU A C 1
ATOM 784 O O . LEU A 1 106 ? -6.891 -0.784 -3.892 1.00 92.25 106 LEU A O 1
ATOM 788 N N . ARG A 1 107 ? -7.672 -2.134 -5.514 1.00 92.62 107 ARG A N 1
ATOM 789 C CA . ARG A 1 107 ? -8.311 -3.092 -4.606 1.00 92.62 107 ARG A CA 1
ATOM 790 C C . ARG A 1 107 ? -7.289 -3.908 -3.816 1.00 92.62 107 ARG A C 1
ATOM 792 O O . ARG A 1 107 ? -7.503 -4.144 -2.630 1.00 92.62 107 ARG A O 1
ATOM 799 N N . GLY A 1 108 ? -6.183 -4.306 -4.447 1.00 92.62 108 GLY A N 1
ATOM 800 C CA . GLY A 1 108 ? -5.072 -4.961 -3.757 1.00 92.62 108 GLY A CA 1
ATOM 801 C C . GLY A 1 108 ? -4.438 -4.041 -2.715 1.00 92.62 108 GLY A C 1
ATOM 802 O O . GLY A 1 108 ? -4.234 -4.453 -1.573 1.00 92.62 108 GLY A O 1
ATOM 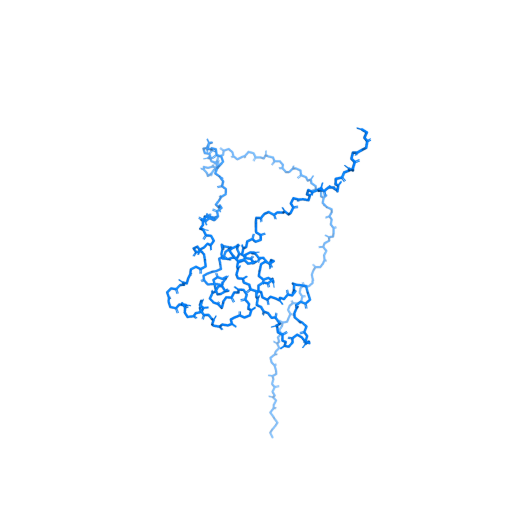803 N N . ILE A 1 109 ? -4.243 -2.763 -3.058 1.00 93.44 109 ILE A N 1
ATOM 804 C CA . ILE A 1 109 ? -3.727 -1.748 -2.130 1.00 93.44 109 ILE A CA 1
ATOM 805 C C . ILE A 1 109 ? -4.679 -1.528 -0.951 1.00 93.44 109 ILE A C 1
ATOM 807 O O . ILE A 1 109 ? -4.245 -1.590 0.195 1.00 93.44 109 ILE A O 1
ATOM 811 N N . GLU A 1 110 ? -5.969 -1.329 -1.208 1.00 93.56 110 GLU A N 1
ATOM 812 C CA . GLU A 1 110 ? -6.994 -1.178 -0.170 1.00 93.56 110 GLU A CA 1
ATOM 813 C C . GLU A 1 110 ? -6.983 -2.358 0.814 1.00 93.56 110 GLU A C 1
ATOM 815 O O . GLU A 1 110 ? -6.888 -2.166 2.028 1.00 93.56 110 GLU A O 1
ATOM 820 N N . ARG A 1 111 ? -7.022 -3.594 0.296 1.00 93.25 111 ARG A N 1
ATOM 821 C CA . ARG A 1 111 ? -7.029 -4.810 1.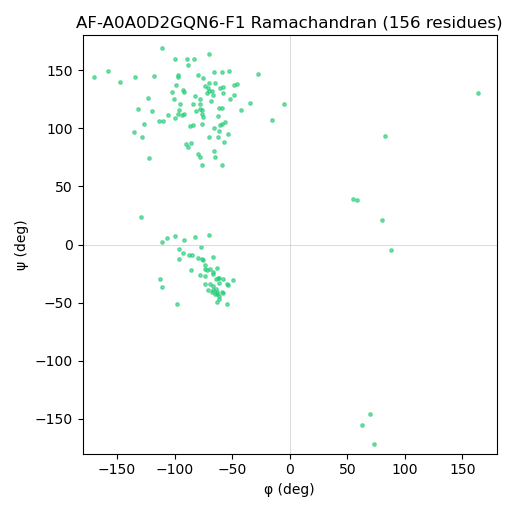120 1.00 93.25 111 ARG A CA 1
ATOM 822 C C . ARG A 1 111 ? -5.717 -5.022 1.864 1.00 93.25 111 ARG A C 1
ATOM 824 O O . ARG A 1 111 ? -5.744 -5.389 3.036 1.00 93.25 111 ARG A O 1
ATOM 831 N N . GLY A 1 112 ? -4.585 -4.772 1.217 1.00 93.00 112 GLY A N 1
ATOM 832 C CA . GLY A 1 112 ? -3.273 -4.964 1.827 1.00 93.00 112 GLY A CA 1
ATOM 833 C C . GLY A 1 112 ? -2.922 -3.902 2.865 1.00 93.00 112 GLY A C 1
ATOM 834 O O . GLY A 1 112 ? -2.202 -4.216 3.813 1.00 93.00 112 GLY A O 1
ATOM 835 N N . LEU A 1 113 ? -3.476 -2.690 2.734 1.00 93.81 113 LEU A N 1
ATOM 836 C CA . LEU A 1 113 ? -3.442 -1.637 3.757 1.00 93.81 113 LEU A CA 1
ATOM 837 C C . LEU A 1 113 ? -4.564 -1.763 4.793 1.00 93.81 113 LEU A C 1
ATOM 839 O O . LEU A 1 113 ? -4.525 -1.070 5.804 1.00 93.81 113 LEU A O 1
ATOM 843 N N . ARG A 1 114 ? -5.528 -2.662 4.564 1.00 92.44 114 ARG A N 1
ATOM 844 C CA . ARG A 1 114 ? -6.671 -2.927 5.448 1.00 92.44 114 ARG A CA 1
ATOM 845 C C . ARG A 1 114 ? -7.534 -1.687 5.703 1.00 92.44 114 ARG A C 1
ATOM 847 O O . ARG A 1 114 ? -8.020 -1.501 6.807 1.00 92.44 114 ARG A O 1
ATOM 854 N N . THR A 1 115 ? -7.727 -0.863 4.680 1.00 92.81 115 THR A N 1
ATOM 855 C CA . THR A 1 115 ? -8.581 0.334 4.738 1.00 92.81 115 THR A CA 1
ATOM 856 C C . THR A 1 115 ? -9.826 0.138 3.878 1.00 92.81 115 THR A C 1
ATOM 858 O O . THR A 1 115 ? -9.893 -0.805 3.091 1.00 92.81 115 THR A O 1
ATOM 861 N N . ASP A 1 116 ? -10.792 1.043 4.001 1.00 91.06 116 ASP A N 1
ATOM 862 C CA . ASP A 1 116 ? -11.844 1.243 3.006 1.00 91.06 116 ASP A CA 1
ATOM 863 C C . ASP A 1 116 ? -11.478 2.417 2.076 1.00 91.06 116 ASP A C 1
ATOM 865 O O . ASP A 1 116 ? -10.822 3.370 2.507 1.00 91.06 116 ASP A O 1
ATOM 869 N N . ILE A 1 117 ? -11.854 2.344 0.796 1.00 92.69 117 ILE A N 1
ATOM 870 C CA . ILE A 1 117 ? -11.571 3.401 -0.196 1.00 92.69 117 ILE A CA 1
ATOM 871 C C . ILE A 1 117 ? -12.509 4.611 -0.086 1.00 92.69 117 ILE A C 1
ATOM 873 O O . ILE A 1 117 ? -12.122 5.707 -0.489 1.00 92.69 117 ILE A O 1
ATOM 877 N N . GLU A 1 118 ? -13.724 4.426 0.433 1.00 92.94 118 GLU A N 1
ATOM 878 C CA . GLU A 1 118 ? -14.732 5.480 0.581 1.00 92.94 118 GLU A CA 1
ATOM 879 C C . GLU A 1 118 ? -14.733 6.044 2.003 1.00 92.94 118 GLU A C 1
ATOM 881 O O . GLU A 1 118 ? -14.648 7.257 2.196 1.00 92.94 118 GLU A O 1
ATOM 886 N N . ALA A 1 119 ? -14.814 5.162 3.000 1.00 92.00 119 ALA A N 1
ATOM 887 C CA . ALA A 1 119 ? -14.910 5.534 4.408 1.00 92.00 119 ALA A CA 1
ATOM 888 C C . ALA A 1 119 ? -13.540 5.771 5.065 1.00 92.00 119 ALA A C 1
ATOM 890 O O . ALA A 1 119 ? -13.460 6.477 6.071 1.00 92.00 119 ALA A O 1
ATOM 891 N N . GLY A 1 120 ? -12.463 5.210 4.504 1.00 91.19 120 GLY A N 1
ATOM 892 C CA . GLY A 1 120 ? -11.135 5.250 5.112 1.00 91.19 120 GLY A CA 1
ATOM 893 C C . GLY A 1 120 ? -11.037 4.383 6.370 1.00 91.19 120 GLY A C 1
ATOM 894 O O . GLY A 1 120 ? -11.659 3.326 6.462 1.00 91.19 120 GLY A O 1
ATOM 895 N N . LEU A 1 121 ? -10.233 4.840 7.331 1.00 90.44 121 LEU A N 1
ATOM 896 C CA . LEU A 1 121 ? -10.107 4.238 8.660 1.00 90.44 121 LEU A CA 1
ATOM 897 C C . LEU A 1 121 ? -10.971 5.016 9.659 1.00 90.44 121 LEU A C 1
ATOM 899 O O . LEU A 1 121 ? -10.966 6.251 9.656 1.00 90.44 121 LEU A O 1
ATOM 903 N N . SER A 1 122 ? -11.680 4.304 10.536 1.00 88.31 122 SER A N 1
ATOM 904 C CA . SER A 1 122 ? -12.471 4.937 11.601 1.00 88.31 122 SER A CA 1
ATOM 905 C C . SER A 1 122 ? -11.606 5.283 12.813 1.00 88.31 122 SER A C 1
ATOM 907 O O . SER A 1 122 ? -10.553 4.688 13.038 1.00 88.31 122 SER A O 1
ATOM 909 N N . ILE A 1 123 ? -12.073 6.209 13.652 1.00 90.56 123 ILE A N 1
ATOM 910 C CA . ILE A 1 123 ? -11.355 6.606 14.874 1.00 90.56 123 ILE A CA 1
ATOM 911 C C . ILE A 1 123 ? -11.278 5.475 15.913 1.00 90.56 123 ILE A C 1
ATOM 913 O O . ILE A 1 123 ? -10.358 5.432 16.728 1.00 90.56 123 ILE A O 1
ATOM 917 N N . GLU A 1 124 ? -12.217 4.533 15.876 1.00 86.38 124 GLU A N 1
ATOM 918 C CA . GLU A 1 124 ? -12.268 3.379 16.772 1.00 86.38 124 GLU A CA 1
ATOM 919 C C . GLU A 1 124 ? -11.314 2.244 16.356 1.00 86.38 124 GLU A C 1
ATOM 921 O O . GLU A 1 124 ? -11.079 1.318 17.140 1.00 86.38 124 GLU A O 1
ATOM 926 N N . GLU A 1 125 ? -10.733 2.301 15.153 1.00 86.00 125 GLU A N 1
ATOM 927 C CA . GLU A 1 125 ? -9.829 1.278 14.621 1.00 86.00 125 GLU A CA 1
ATOM 928 C C . GLU A 1 125 ? -8.420 1.409 15.225 1.00 86.00 125 GLU A C 1
ATOM 930 O O . GLU A 1 125 ? -7.470 1.904 14.626 1.00 86.00 125 GLU A O 1
ATOM 935 N N . THR A 1 126 ? -8.299 0.983 16.481 1.00 86.31 126 THR A N 1
ATOM 936 C CA . THR A 1 126 ? -7.073 1.109 17.293 1.00 86.31 126 THR A CA 1
ATOM 937 C C . THR A 1 126 ? -6.201 -0.147 17.296 1.00 86.31 126 THR A C 1
ATOM 939 O O . THR A 1 126 ? -5.059 -0.107 17.754 1.00 86.31 126 THR A O 1
ATOM 942 N N . SER A 1 127 ? -6.720 -1.274 16.803 1.00 86.19 127 SER A N 1
ATOM 943 C CA . SER A 1 127 ? -6.014 -2.555 16.763 1.00 86.19 127 SER A CA 1
ATOM 944 C C . SER A 1 127 ? -6.422 -3.370 15.542 1.00 86.19 127 SER A C 1
ATOM 946 O O . SER A 1 127 ? -7.597 -3.430 15.185 1.00 86.19 127 SER A O 1
ATOM 948 N N . LEU A 1 128 ? -5.442 -4.031 14.928 1.00 84.75 128 LEU A N 1
ATOM 949 C CA . LEU A 1 128 ? -5.612 -4.825 13.718 1.00 84.75 128 LEU A CA 1
ATOM 950 C C . LEU A 1 128 ? -5.454 -6.319 14.046 1.00 84.75 128 LEU A C 1
ATOM 952 O O . LEU A 1 128 ? -4.332 -6.779 14.262 1.00 84.75 128 LEU A O 1
ATOM 956 N N . PRO A 1 129 ? -6.541 -7.114 14.078 1.00 85.88 129 PRO A N 1
ATOM 957 C CA . PRO A 1 129 ? -6.435 -8.548 14.322 1.00 85.88 129 PRO A CA 1
ATOM 958 C C . PRO A 1 129 ? -5.876 -9.275 13.092 1.00 85.88 129 PRO A C 1
ATOM 960 O O . PRO A 1 129 ? -6.301 -9.016 11.966 1.00 85.88 129 PRO A O 1
ATOM 963 N N . GLY A 1 130 ? -4.953 -10.214 13.298 1.00 88.62 130 GLY A N 1
ATOM 964 C CA . GLY A 1 130 ? -4.394 -11.046 12.227 1.00 88.62 130 GLY A CA 1
ATOM 965 C C . GLY A 1 130 ? -3.427 -10.314 11.290 1.00 88.62 130 GLY A C 1
ATOM 966 O O . GLY A 1 130 ? -3.028 -9.179 11.540 1.00 88.62 130 GLY A O 1
ATOM 967 N N . GLN A 1 131 ? -3.045 -10.991 10.209 1.00 90.62 131 GLN A N 1
ATOM 968 C CA . GLN A 1 131 ? -2.097 -10.502 9.207 1.00 90.62 131 GLN A CA 1
ATOM 969 C C . GLN A 1 131 ? -2.649 -10.790 7.810 1.00 90.62 131 GLN A C 1
ATOM 971 O O . GLN A 1 131 ? -3.273 -11.832 7.602 1.00 90.62 131 GLN A O 1
ATOM 976 N N . VAL A 1 132 ? -2.409 -9.881 6.868 1.00 91.50 132 VAL A N 1
ATOM 977 C CA . VAL A 1 132 ? -2.721 -10.086 5.445 1.00 91.50 132 VAL A CA 1
ATOM 978 C C . VAL A 1 132 ? -1.423 -10.427 4.726 1.00 91.50 132 VAL A C 1
ATOM 980 O O . VAL A 1 132 ? -0.423 -9.739 4.926 1.00 91.50 132 VAL A O 1
ATOM 983 N N . LYS A 1 133 ? -1.413 -11.487 3.912 1.00 91.50 133 LYS A N 1
ATOM 984 C CA . LYS A 1 133 ? -0.219 -11.874 3.150 1.00 91.50 133 LYS A CA 1
ATOM 985 C C . LYS A 1 133 ? -0.185 -11.158 1.805 1.00 91.50 133 LYS A C 1
ATOM 987 O O . LYS A 1 133 ? -1.219 -10.802 1.251 1.00 91.50 133 LYS A O 1
ATOM 992 N N . PHE A 1 134 ? 1.019 -10.985 1.268 1.00 90.38 134 PHE A N 1
ATOM 993 C CA . PHE A 1 134 ? 1.227 -10.369 -0.042 1.00 90.38 134 PHE A CA 1
ATOM 994 C C . PHE A 1 134 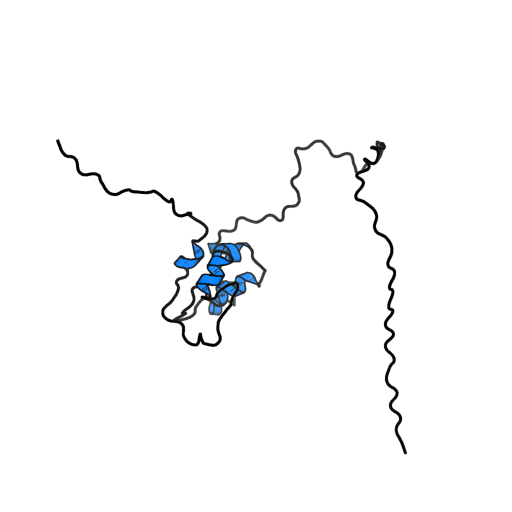? 0.501 -11.123 -1.173 1.00 90.38 134 PHE A C 1
ATOM 996 O O . PHE A 1 134 ? -0.144 -10.505 -2.017 1.00 90.38 134 PHE A O 1
ATOM 1003 N N . ASP A 1 135 ? 0.529 -12.456 -1.146 1.00 88.62 135 ASP A N 1
ATOM 1004 C CA . ASP A 1 135 ? -0.086 -13.291 -2.189 1.00 88.62 135 ASP A CA 1
ATOM 1005 C C . ASP A 1 1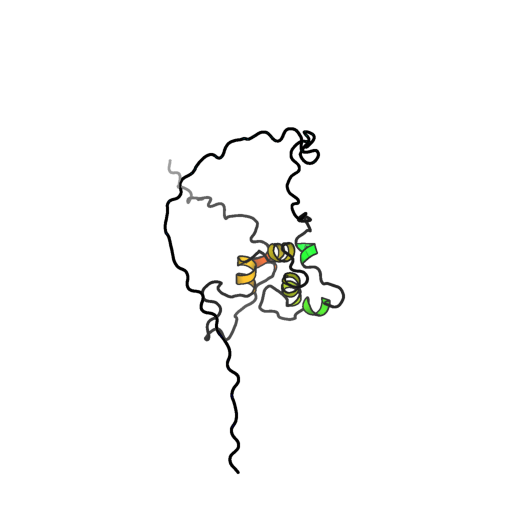35 ? -1.614 -13.133 -2.260 1.00 88.62 135 ASP A C 1
ATOM 1007 O O . ASP A 1 135 ? -2.197 -13.224 -3.339 1.00 88.62 135 ASP A O 1
ATOM 1011 N N . ASP A 1 136 ? -2.263 -12.824 -1.130 1.00 87.31 136 ASP A N 1
ATOM 1012 C CA . ASP A 1 136 ? -3.720 -12.653 -1.050 1.00 87.31 136 ASP A CA 1
ATOM 1013 C C . ASP A 1 136 ? -4.201 -11.391 -1.788 1.00 87.31 136 ASP A C 1
ATOM 1015 O O . ASP A 1 136 ? -5.378 -11.281 -2.136 1.00 87.31 136 ASP A O 1
ATOM 1019 N N . VAL A 1 137 ? -3.304 -10.426 -2.015 1.00 89.44 137 VAL A N 1
ATOM 1020 C CA . VAL A 1 137 ? -3.628 -9.121 -2.613 1.00 89.44 137 VAL A CA 1
ATOM 1021 C C . VAL A 1 137 ? -3.012 -8.924 -3.996 1.00 89.44 137 VAL A C 1
ATOM 1023 O O . VAL A 1 137 ? -3.611 -8.247 -4.829 1.00 89.44 137 VAL A O 1
ATOM 1026 N N . ALA A 1 138 ? -1.858 -9.537 -4.274 1.00 78.88 138 ALA A N 1
ATOM 1027 C CA . ALA A 1 138 ? -1.145 -9.391 -5.544 1.00 78.88 138 ALA A CA 1
ATOM 1028 C C . ALA A 1 138 ? -1.811 -10.142 -6.718 1.00 78.88 138 ALA A C 1
ATOM 1030 O O . ALA A 1 138 ? -1.606 -9.783 -7.875 1.00 78.88 138 ALA A O 1
ATOM 1031 N N . LEU A 1 139 ? -2.642 -11.155 -6.440 1.00 65.12 139 LEU A N 1
ATOM 1032 C CA . LEU A 1 139 ? -3.236 -12.040 -7.456 1.00 65.12 139 LEU A CA 1
ATOM 1033 C C . LEU A 1 139 ? -4.611 -11.600 -7.986 1.00 65.12 139 LEU A C 1
ATOM 1035 O O . LEU A 1 139 ? -5.202 -12.295 -8.810 1.00 65.12 139 LEU A O 1
ATOM 1039 N N . CYS A 1 140 ? -5.146 -10.449 -7.576 1.00 52.19 140 CYS A N 1
ATOM 1040 C CA . CYS A 1 140 ? -6.521 -10.067 -7.929 1.00 52.19 140 CYS A CA 1
ATOM 1041 C C . CYS A 1 140 ? -6.761 -9.706 -9.415 1.00 52.19 140 CYS A C 1
ATOM 1043 O O . CYS A 1 140 ? -7.859 -9.251 -9.738 1.00 52.19 140 CYS A O 1
ATOM 1045 N N . LEU A 1 141 ? -5.794 -9.904 -10.322 1.00 52.62 141 LEU A N 1
ATOM 1046 C CA . LEU A 1 141 ? -6.002 -9.731 -11.766 1.00 52.62 141 LEU A CA 1
ATOM 1047 C C . LEU A 1 141 ? -6.328 -11.033 -12.518 1.00 52.62 141 LEU A C 1
ATOM 1049 O O . LEU A 1 141 ? -6.651 -10.957 -13.701 1.00 52.62 141 LEU A O 1
ATOM 1053 N N . GLU A 1 142 ? -6.324 -12.206 -11.875 1.00 54.75 142 GLU A N 1
ATOM 1054 C CA . GLU A 1 142 ? -6.775 -13.430 -12.545 1.00 54.75 142 GLU A CA 1
ATOM 1055 C C . GLU A 1 142 ? -7.915 -14.147 -11.813 1.00 54.75 142 GLU A C 1
ATOM 1057 O O . GLU A 1 142 ? -7.831 -14.520 -10.646 1.00 54.75 142 GLU A O 1
ATOM 1062 N N . LYS A 1 143 ? -8.965 -14.375 -12.608 1.00 39.59 143 LYS A N 1
ATOM 1063 C CA . LYS A 1 143 ? -10.144 -15.212 -12.393 1.00 39.59 143 LYS A CA 1
ATOM 1064 C C . LYS A 1 143 ? -11.294 -14.594 -11.588 1.00 39.59 143 LYS A C 1
ATOM 1066 O O . LYS A 1 143 ? -11.414 -14.725 -10.373 1.00 39.59 143 LYS A O 1
ATOM 1071 N N . ALA A 1 144 ? -12.232 -14.013 -12.342 1.00 47.34 144 ALA A N 1
ATOM 1072 C CA . ALA A 1 144 ? -13.626 -13.939 -11.923 1.00 47.34 144 ALA A CA 1
ATOM 1073 C C . ALA A 1 144 ? -14.087 -15.335 -11.458 1.00 47.34 144 ALA A C 1
ATOM 1075 O O . ALA A 1 144 ? -13.752 -16.322 -12.117 1.00 47.34 144 ALA A O 1
ATOM 1076 N N . PRO A 1 145 ? -14.830 -15.455 -10.346 1.00 48.47 145 PRO A N 1
ATOM 1077 C CA . PRO A 1 145 ? -15.402 -16.733 -9.960 1.00 48.47 145 PRO A CA 1
ATOM 1078 C C . PRO A 1 145 ? -16.379 -17.167 -11.055 1.00 48.47 145 PRO A C 1
ATOM 1080 O O . PRO A 1 145 ? -17.431 -16.552 -11.235 1.00 48.47 145 PRO A O 1
ATOM 1083 N N . ASP A 1 146 ? -16.016 -18.216 -11.794 1.00 50.97 146 ASP A N 1
ATOM 1084 C CA . ASP A 1 146 ? -16.952 -18.962 -12.623 1.00 50.97 146 ASP A CA 1
ATOM 1085 C C . ASP A 1 146 ? -18.070 -19.436 -11.695 1.00 50.97 146 ASP A C 1
ATOM 1087 O O . ASP A 1 146 ? -17.886 -20.302 -10.836 1.00 50.97 146 ASP A O 1
ATOM 1091 N N . ASN A 1 147 ? -19.217 -18.779 -11.813 1.00 54.34 147 ASN A N 1
ATOM 1092 C CA . ASN A 1 147 ? -20.417 -19.061 -11.053 1.00 54.34 147 ASN A CA 1
ATOM 1093 C C . ASN A 1 147 ? -21.052 -20.328 -11.643 1.00 54.34 147 ASN A C 1
ATOM 1095 O O . ASN A 1 147 ? -22.084 -20.260 -12.309 1.00 54.34 147 ASN A O 1
ATOM 1099 N N . ASP A 1 148 ? -20.389 -21.475 -11.477 1.00 46.50 148 ASP A N 1
ATOM 1100 C CA . ASP A 1 148 ? -20.923 -22.751 -11.932 1.00 46.50 148 ASP A CA 1
ATOM 1101 C C . ASP A 1 148 ? -21.823 -23.327 -10.837 1.00 46.50 148 ASP A C 1
ATOM 1103 O O . ASP A 1 148 ? -21.393 -23.831 -9.795 1.00 46.50 148 ASP A O 1
ATOM 1107 N N . SER A 1 149 ? -23.121 -23.168 -11.080 1.00 56.28 149 SER A N 1
ATOM 1108 C CA . SER A 1 149 ? -24.207 -23.802 -10.348 1.00 56.28 149 SER A CA 1
ATOM 1109 C C . SER A 1 149 ? -24.051 -25.324 -10.382 1.00 56.28 149 SER A C 1
ATOM 1111 O O . SER A 1 149 ? -24.643 -25.993 -11.225 1.00 56.28 149 SER A O 1
ATOM 1113 N N . SER A 1 150 ? -23.324 -25.906 -9.429 1.00 51.81 150 SER A N 1
ATOM 1114 C CA . SER A 1 150 ? -23.431 -27.343 -9.166 1.00 51.81 150 SER A CA 1
ATOM 1115 C C . SER A 1 150 ? -24.589 -27.591 -8.200 1.00 51.81 150 SER A C 1
ATOM 1117 O O . SER A 1 150 ? -24.457 -27.568 -6.976 1.00 51.81 150 SER A O 1
ATOM 1119 N N . ALA A 1 151 ? -25.769 -27.737 -8.802 1.00 64.62 151 ALA A N 1
ATOM 1120 C CA . ALA A 1 151 ? -27.005 -28.176 -8.174 1.00 64.62 151 ALA A CA 1
ATOM 1121 C C . ALA A 1 151 ? -26.822 -29.508 -7.406 1.00 64.62 151 ALA A C 1
ATOM 1123 O O . ALA A 1 151 ? -26.028 -30.353 -7.822 1.00 64.62 151 ALA A O 1
ATOM 1124 N N . PRO A 1 152 ? -27.579 -29.751 -6.317 1.00 65.06 152 PRO A N 1
ATOM 1125 C CA . PRO A 1 152 ? -27.490 -31.005 -5.576 1.00 65.06 152 PRO A CA 1
ATOM 1126 C C . PRO A 1 152 ? -27.973 -32.194 -6.433 1.00 65.06 152 PRO A C 1
ATOM 1128 O O . PRO A 1 152 ? -28.878 -32.033 -7.262 1.00 65.06 152 PRO A O 1
ATOM 1131 N N . PRO A 1 153 ? -27.405 -33.400 -6.241 1.00 60.22 153 PRO A N 1
ATOM 1132 C CA . PRO A 1 153 ? -27.740 -34.563 -7.051 1.00 60.22 153 PRO A CA 1
ATOM 1133 C C . PRO A 1 153 ? -29.188 -34.992 -6.788 1.00 60.22 153 PRO A C 1
ATOM 1135 O O . PRO A 1 153 ? -29.601 -35.180 -5.643 1.00 60.22 153 PRO A O 1
ATOM 1138 N N . LYS A 1 154 ? -29.972 -35.160 -7.859 1.00 64.50 154 LYS A N 1
ATOM 1139 C CA . LYS A 1 154 ? -31.314 -35.751 -7.771 1.00 64.50 154 LYS A CA 1
ATOM 1140 C C . LYS A 1 154 ? -31.189 -37.249 -7.457 1.00 64.50 154 LYS A C 1
ATOM 1142 O O . LYS A 1 154 ? -30.430 -37.928 -8.149 1.00 64.50 154 LYS A O 1
ATOM 1147 N N . PRO A 1 155 ? -31.943 -37.787 -6.482 1.00 62.38 155 PRO A N 1
ATOM 1148 C CA . PRO A 1 155 ? -31.979 -39.220 -6.232 1.00 62.38 155 PRO A CA 1
ATOM 1149 C C . PRO A 1 155 ? -32.753 -39.925 -7.351 1.00 62.38 155 PRO A C 1
ATOM 1151 O O . PRO A 1 155 ? -33.859 -39.524 -7.717 1.00 62.38 155 PRO A O 1
ATOM 1154 N N . ASN A 1 156 ? -32.162 -40.981 -7.899 1.00 58.34 156 ASN A N 1
ATOM 1155 C CA . ASN A 1 156 ? -32.812 -41.899 -8.822 1.00 58.34 156 ASN A CA 1
ATOM 1156 C C . ASN A 1 156 ? -33.715 -42.875 -8.043 1.00 58.34 156 ASN A C 1
ATOM 1158 O O . ASN A 1 156 ? -33.282 -43.568 -7.125 1.00 58.34 156 ASN A O 1
ATOM 1162 N N . HIS A 1 157 ? -34.988 -42.939 -8.424 1.00 55.19 157 HIS A N 1
ATOM 1163 C CA . HIS A 1 157 ? -35.894 -44.037 -8.092 1.00 55.19 157 HIS A CA 1
ATOM 1164 C C . HIS A 1 157 ? -36.506 -44.542 -9.395 1.00 55.19 157 HIS A C 1
ATOM 1166 O O . HIS A 1 157 ? -37.342 -43.856 -9.985 1.00 55.19 157 HIS A O 1
ATOM 1172 N N . ASN A 1 158 ? -36.008 -45.690 -9.858 1.00 47.84 158 ASN A N 1
ATOM 1173 C CA . ASN A 1 158 ? -36.774 -46.816 -10.403 1.00 47.84 158 ASN A CA 1
ATOM 1174 C C . ASN A 1 158 ? -35.828 -47.947 -10.806 1.00 47.84 158 ASN A C 1
ATOM 1176 O O . ASN A 1 158 ? -34.887 -47.667 -11.581 1.00 47.84 158 ASN A O 1
#

Foldseek 3Di:
DDDDDDDDDDDDDDDDDDDDDDDDDDDDPDDDDPPDDPVPPDPPDPDPDPPPVPPPPDPLVNLLDADVPRVVQQDDPPDQFQGTSSLVVSCVVPNDPSSCLQCQHPQSVCVRVVADPPPGDDPPCPDDPHHDHSVNRRPNPDDDPPPDPPDDDDDDDD

Sequence (158 aa):
MAITLQLPQLQVEESLHGQQADAITLSPRSRNSSANNPFLNIPSTPALSSSASSVVEIDPAEALRPDPGTEAGFHVENNPFAFTPGHLNKLLNPKSLQAFVALGGLRGIERGLRTDIEAGLSIEETSLPGQVKFDDVALCLEKAPDNDSSAPPKPNHN

Organism: NCBI:txid1442369

Mean predicted aligned error: 19.57 Å

Secondary structure (DSSP, 8-state):
------PPP-------------------------TT-TT------S-------------HHHHTPPPTT-GGGG--TT-SSS--HHHHHTTTTT--HHHHHHTTHHHHHHHHHT--SSS---TT-----S---SHHHHTTTS--------PPPPPP--

Solvent-accessible surface area (backbone atoms only — not comparable to full-atom values): 10898 Å² total; per-residue (Å²): 139,86,84,85,82,83,79,87,85,81,86,78,85,83,84,84,81,88,86,79,93,78,78,95,71,93,72,88,80,74,92,74,86,74,92,80,53,89,89,70,76,71,76,94,61,83,78,81,70,72,92,63,75,79,76,71,88,60,55,39,72,65,43,59,54,71,53,93,95,44,52,73,37,62,62,66,84,90,55,54,39,27,64,39,67,33,56,59,45,30,47,61,70,63,68,30,69,46,26,39,52,39,40,21,36,73,64,12,44,31,60,26,70,69,44,43,93,86,79,42,75,59,92,82,70,80,74,78,86,70,67,43,56,47,72,81,22,36,52,72,84,66,76,79,82,78,86,74,83,79,70,81,85,79,85,87,87,134

pLDDT: mean 70.09, std 19.5, range [35.59, 93.88]